Protein AF-A0A7V9BTV1-F1 (afdb_monomer)

Nearest PDB structures (foldseek):
  2rk9-assembly1_A  TM=6.434E-01  e=1.886E-01  Vibrio splendidus 12B01
  3zi1-assembly1_A  TM=6.629E-01  e=3.895E-01  Homo sapiens
  3e0r-assembly3_C  TM=6.953E-01  e=1.364E+00  Streptococcus p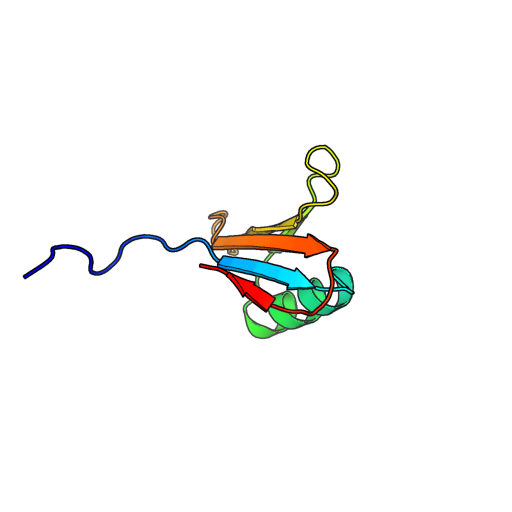neumoniae
  3e0r-assembly2_B  TM=6.483E-01  e=1.048E+00  Streptococcus pneumoniae
  7xvh-assembly1_A-2  TM=6.405E-01  e=1.119E+00  Arabidopsis thaliana

Solvent-accessible surface area (backbone atoms only — not comparable to full-atom values): 3866 Å² total; per-residue (Å²): 131,84,93,64,83,87,65,89,67,55,38,37,37,32,22,76,52,57,67,61,50,49,52,53,46,23,73,73,69,57,40,42,76,49,74,39,67,93,64,74,57,29,27,36,33,21,43,84,89,67,51,72,50,29,33,33,34,72,34,79,74,72,46,82,47,112

Foldseek 3Di:
DDPPPPDQDAKEKAPQDPPVVCVVCCVVPVWDWDFDVVVQRKIFTAHPVGDTRYIY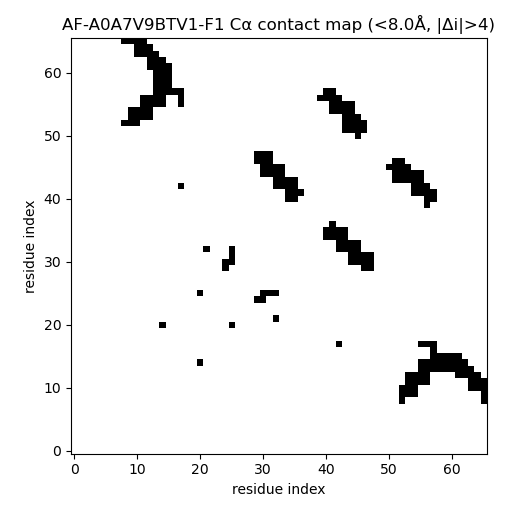HYDPDIDMDD

Sequence (66 aa):
MSQNHGKFVWYELTTPDVAAATRFYGDLLGLRTQTMPQMGDYTFWNKPDGNSMGGMSQGSPPAWMC

Mean predicted aligned error: 6.65 Å

pLDDT: mean 81.74, std 9.06, range [49.66, 90.69]

Radius of gyration: 12.81 Å; Cα contacts (8 Å, |Δi|>4): 115; chains: 1; bounding box: 25×26×37 Å

Structure (mmCIF, N/CA/C/O backbone):
data_AF-A0A7V9BTV1-F1
#
_entry.id   AF-A0A7V9BTV1-F1
#
loop_
_atom_site.group_PDB
_atom_site.id
_atom_site.type_symbol
_atom_site.label_atom_id
_atom_site.label_alt_id
_atom_site.label_comp_id
_atom_site.label_asym_id
_atom_site.label_entity_id
_atom_site.label_seq_id
_atom_site.pdbx_PDB_ins_code
_atom_site.Cartn_x
_atom_site.Cartn_y
_atom_site.Cartn_z
_atom_site.occupancy
_atom_site.B_iso_or_equiv
_atom_site.auth_seq_id
_atom_site.auth_comp_id
_atom_site.auth_asym_id
_atom_site.auth_atom_id
_atom_site.pdbx_PDB_model_num
ATOM 1 N N . MET A 1 1 ? -6.005 -17.770 28.273 1.00 49.66 1 MET A N 1
ATOM 2 C CA . MET A 1 1 ? -6.252 -17.452 26.850 1.00 49.66 1 MET A CA 1
ATOM 3 C C . MET A 1 1 ? -5.510 -16.163 26.534 1.00 49.66 1 MET A C 1
ATOM 5 O O . MET A 1 1 ? -5.663 -15.213 27.289 1.00 49.66 1 MET A O 1
ATOM 9 N N . SER A 1 2 ? -4.622 -16.155 25.538 1.00 59.19 2 SER A N 1
ATOM 10 C CA . SER A 1 2 ? -3.791 -14.980 25.222 1.00 59.19 2 SER A CA 1
ATOM 11 C C . SER A 1 2 ? -4.66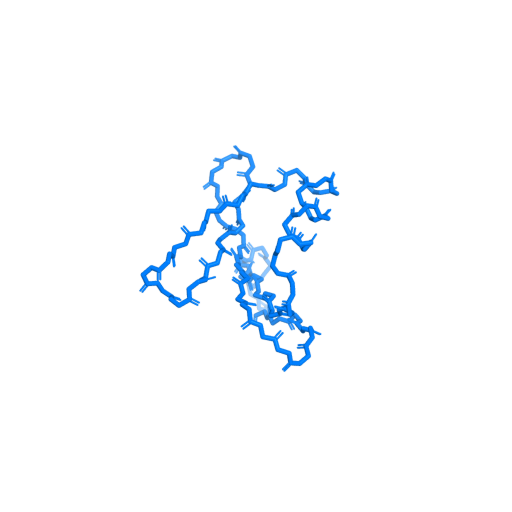9 -13.799 24.776 1.00 59.19 2 SER A C 1
ATOM 13 O O . SER A 1 2 ? -5.470 -13.953 23.859 1.00 59.19 2 SER A O 1
ATOM 15 N N . GLN A 1 3 ? -4.534 -12.633 25.421 1.00 59.16 3 GLN A N 1
ATOM 16 C CA . GLN A 1 3 ? -5.274 -11.387 25.137 1.00 59.16 3 GLN A CA 1
ATOM 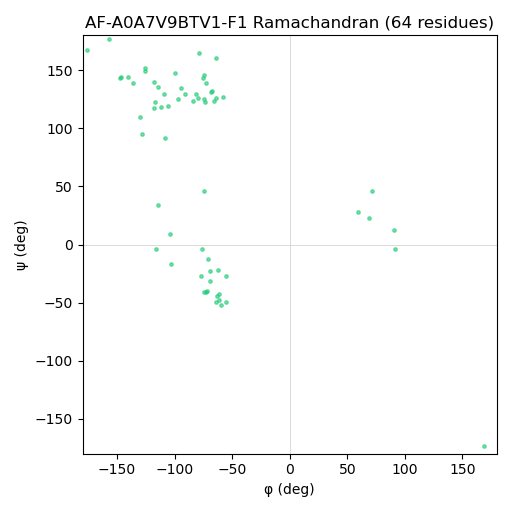17 C C . GLN A 1 3 ? -4.788 -10.684 23.846 1.00 59.16 3 GLN A C 1
ATOM 19 O O . GLN A 1 3 ? -4.520 -9.485 23.836 1.00 59.16 3 GLN A O 1
ATOM 24 N N . ASN A 1 4 ? -4.604 -11.427 22.754 1.00 62.72 4 ASN A N 1
ATOM 25 C CA . ASN A 1 4 ? -4.022 -10.902 21.510 1.00 62.72 4 ASN A CA 1
ATOM 26 C C . ASN A 1 4 ? -5.051 -10.644 20.395 1.00 62.72 4 ASN A C 1
ATOM 28 O O . ASN A 1 4 ? -4.661 -10.359 19.266 1.00 62.72 4 ASN A O 1
ATOM 32 N N . HIS A 1 5 ? -6.353 -10.722 20.673 1.00 64.50 5 HIS A N 1
ATOM 33 C CA . HIS A 1 5 ? -7.374 -10.407 19.673 1.00 64.50 5 HIS A CA 1
ATOM 34 C C . HIS A 1 5 ? -7.472 -8.890 19.462 1.00 64.50 5 HIS A C 1
ATOM 36 O O . HIS A 1 5 ? -7.664 -8.142 20.416 1.00 64.50 5 HIS A O 1
ATOM 42 N N . GLY A 1 6 ? -7.333 -8.445 18.210 1.00 66.25 6 GLY A N 1
ATOM 43 C CA . GLY A 1 6 ? -7.476 -7.037 17.821 1.00 66.25 6 GLY A CA 1
ATOM 44 C C . GLY A 1 6 ? -6.190 -6.205 17.844 1.00 66.25 6 GLY A C 1
ATOM 45 O O . GLY A 1 6 ? -6.269 -4.983 17.754 1.00 66.25 6 GLY A O 1
ATOM 46 N N . LYS A 1 7 ? -5.007 -6.825 17.956 1.00 72.81 7 LYS A N 1
ATOM 47 C CA . LYS A 1 7 ? -3.743 -6.088 17.815 1.00 72.81 7 LYS A CA 1
ATOM 48 C C . LYS A 1 7 ? -3.510 -5.708 16.356 1.00 72.81 7 LYS A C 1
ATOM 50 O O . LYS A 1 7 ? -3.762 -6.499 15.451 1.00 72.81 7 LYS A O 1
ATOM 55 N N . PHE A 1 8 ? -3.033 -4.487 16.156 1.00 75.19 8 PHE A N 1
ATOM 56 C CA . PHE A 1 8 ? -2.591 -4.000 14.860 1.00 75.19 8 PHE A CA 1
ATOM 57 C C . PHE A 1 8 ? -1.478 -4.905 14.313 1.00 75.19 8 PHE A C 1
ATOM 59 O O . PHE A 1 8 ? -0.502 -5.169 15.015 1.00 75.19 8 PHE A O 1
ATOM 66 N N . VAL A 1 9 ? -1.656 -5.385 13.083 1.00 80.94 9 VAL A N 1
ATOM 67 C CA . VAL A 1 9 ? -0.657 -6.151 12.331 1.00 80.94 9 VAL A CA 1
ATOM 68 C C . VAL A 1 9 ? -0.166 -5.256 11.208 1.00 80.94 9 VAL A C 1
ATOM 70 O O . VAL A 1 9 ? -0.983 -4.669 10.493 1.00 80.94 9 VAL A O 1
ATOM 73 N N . TRP A 1 10 ? 1.152 -5.136 11.089 1.00 85.25 10 TRP A N 1
ATOM 74 C CA . TRP A 1 10 ? 1.780 -4.418 9.992 1.00 85.25 10 TRP A CA 1
ATOM 75 C C . TRP A 1 10 ? 1.895 -5.350 8.795 1.00 85.25 10 TRP A C 1
ATOM 77 O O . TRP A 1 10 ? 2.481 -6.418 8.915 1.00 85.25 10 TRP A O 1
ATOM 87 N N . TYR A 1 11 ? 1.347 -4.961 7.648 1.00 86.25 11 TYR A N 1
ATOM 88 C CA . TYR A 1 11 ? 1.514 -5.744 6.426 1.00 86.25 11 TYR A CA 1
ATOM 89 C C . TYR A 1 11 ? 2.648 -5.179 5.586 1.00 86.25 11 TYR A C 1
ATOM 91 O O . TYR A 1 11 ? 2.625 -4.009 5.212 1.00 86.25 11 TYR A O 1
ATOM 99 N N . GLU A 1 12 ? 3.613 -6.019 5.248 1.00 88.94 12 GLU A N 1
ATOM 100 C CA . GLU A 1 12 ? 4.739 -5.640 4.411 1.00 88.94 12 GLU A CA 1
ATOM 101 C C . GLU A 1 12 ? 4.722 -6.443 3.111 1.00 88.94 12 GLU A C 1
ATOM 103 O O . GLU A 1 12 ? 4.695 -7.673 3.119 1.00 88.94 12 GLU A O 1
ATOM 108 N N . LEU A 1 13 ? 4.685 -5.744 1.978 1.00 87.75 13 LEU A N 1
ATOM 109 C CA . LEU A 1 13 ? 4.703 -6.351 0.653 1.00 87.75 13 LEU A CA 1
ATOM 110 C C . LEU A 1 13 ? 6.019 -6.030 -0.045 1.00 87.75 13 LEU A C 1
ATOM 112 O O . LEU A 1 13 ? 6.296 -4.887 -0.397 1.00 87.75 13 LEU A O 1
ATOM 116 N N . THR A 1 14 ? 6.794 -7.053 -0.362 1.00 88.69 14 THR A N 1
ATOM 117 C CA . THR A 1 14 ? 7.879 -6.907 -1.331 1.00 88.69 14 THR A CA 1
ATOM 118 C C . THR A 1 14 ? 7.334 -7.239 -2.714 1.00 88.69 14 THR A C 1
ATOM 120 O O . THR A 1 14 ? 6.671 -8.259 -2.878 1.00 88.69 14 THR A O 1
ATOM 123 N N . THR A 1 15 ? 7.558 -6.379 -3.709 1.00 86.50 15 THR A N 1
ATOM 124 C CA . THR A 1 15 ? 7.082 -6.592 -5.089 1.00 86.50 15 THR A CA 1
ATOM 125 C C . THR A 1 15 ? 8.066 -6.021 -6.109 1.00 86.50 15 THR A C 1
ATOM 127 O O . THR A 1 15 ? 8.650 -4.967 -5.860 1.00 86.50 15 THR A O 1
ATOM 130 N N . PRO A 1 16 ? 8.268 -6.658 -7.278 1.00 86.81 16 PRO A N 1
ATOM 131 C CA . PRO A 1 16 ? 9.137 -6.098 -8.312 1.00 86.81 16 PRO A CA 1
ATOM 132 C C . PRO A 1 16 ? 8.536 -4.834 -8.948 1.00 86.81 16 PRO A C 1
ATOM 134 O O . PRO A 1 16 ? 9.281 -4.008 -9.476 1.00 86.81 16 PRO A O 1
ATOM 137 N N . ASP A 1 17 ? 7.209 -4.673 -8.864 1.00 88.81 17 ASP A N 1
ATOM 138 C CA . ASP A 1 17 ? 6.459 -3.528 -9.379 1.00 88.81 17 ASP A CA 1
ATOM 139 C C . ASP A 1 17 ? 5.553 -2.935 -8.286 1.00 88.81 17 ASP A C 1
ATOM 141 O O . ASP A 1 17 ? 4.433 -3.392 -8.026 1.00 88.81 17 ASP A O 1
ATOM 145 N N . VAL A 1 18 ? 6.073 -1.903 -7.621 1.00 87.44 18 VAL A N 1
ATOM 146 C CA . VAL A 1 18 ? 5.379 -1.149 -6.566 1.00 87.44 18 VAL A CA 1
ATOM 147 C C . VAL A 1 18 ? 4.222 -0.324 -7.142 1.00 87.44 18 VAL A C 1
ATOM 149 O O . VAL A 1 18 ? 3.194 -0.151 -6.484 1.00 87.44 18 VAL A O 1
ATOM 152 N N . 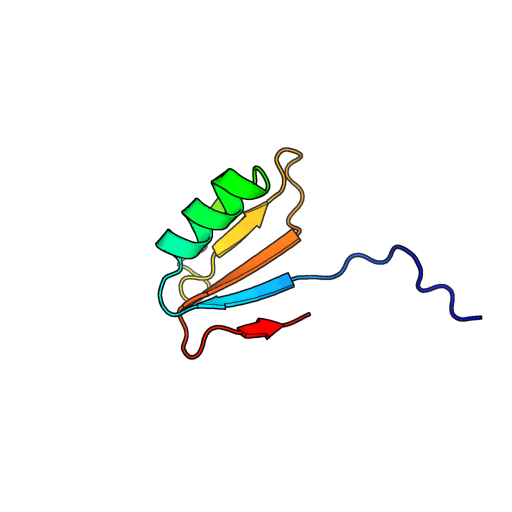ALA A 1 19 ? 4.333 0.153 -8.386 1.00 88.19 19 ALA A N 1
ATOM 153 C CA . ALA A 1 19 ? 3.307 0.978 -9.020 1.00 88.19 19 ALA A CA 1
ATOM 154 C C . ALA A 1 19 ? 2.072 0.149 -9.406 1.00 88.19 19 ALA A C 1
ATOM 156 O O . ALA A 1 19 ? 0.940 0.587 -9.184 1.00 88.19 19 ALA A O 1
ATOM 157 N N 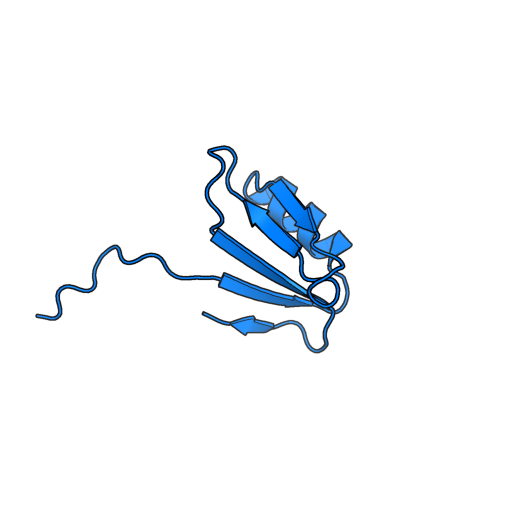. ALA A 1 20 ? 2.271 -1.062 -9.930 1.00 89.75 20 ALA A N 1
ATOM 158 C CA . ALA A 1 20 ? 1.182 -1.995 -10.200 1.00 89.75 20 ALA A CA 1
ATOM 159 C C . ALA A 1 20 ? 0.467 -2.415 -8.909 1.00 89.75 20 ALA A C 1
ATOM 161 O O . ALA A 1 20 ? -0.763 -2.377 -8.859 1.00 89.75 20 ALA A O 1
ATOM 162 N N . ALA A 1 21 ? 1.218 -2.735 -7.848 1.00 87.81 21 ALA A N 1
ATOM 163 C CA . ALA A 1 21 ? 0.642 -3.058 -6.542 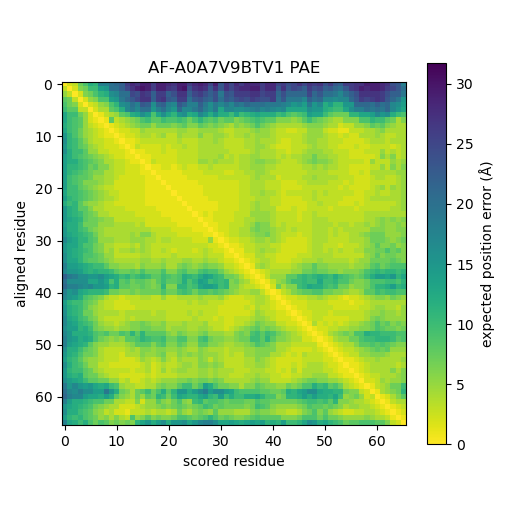1.00 87.81 21 ALA A CA 1
ATOM 164 C C . ALA A 1 21 ? -0.151 -1.877 -5.958 1.00 87.81 21 ALA A C 1
ATOM 166 O O . ALA A 1 21 ? -1.269 -2.062 -5.482 1.00 87.81 21 ALA A O 1
ATOM 167 N N . THR A 1 22 ? 0.383 -0.657 -6.065 1.00 88.88 22 THR A N 1
ATOM 168 C CA . THR A 1 22 ? -0.304 0.578 -5.654 1.00 88.88 22 THR A CA 1
ATOM 169 C C . THR A 1 22 ? -1.660 0.726 -6.335 1.00 88.88 22 THR A C 1
ATOM 171 O O . THR A 1 22 ? -2.654 0.967 -5.659 1.00 88.88 22 THR A O 1
ATOM 174 N N . ARG A 1 23 ? -1.717 0.561 -7.662 1.00 90.69 23 ARG A N 1
ATOM 175 C CA . ARG A 1 23 ? -2.972 0.660 -8.424 1.00 90.69 23 ARG A CA 1
ATOM 176 C C . ARG A 1 23 ? -3.946 -0.440 -8.021 1.00 90.69 23 ARG A C 1
ATOM 178 O O . ARG A 1 23 ? -5.082 -0.152 -7.678 1.00 90.69 23 ARG A O 1
ATOM 185 N N . PHE A 1 24 ? -3.475 -1.684 -7.983 1.00 90.12 24 PHE A N 1
ATOM 186 C CA . PHE A 1 24 ? -4.308 -2.838 -7.662 1.00 90.12 24 PHE A CA 1
ATOM 187 C C . PHE A 1 24 ? -4.939 -2.742 -6.264 1.00 90.12 24 PHE A C 1
ATOM 189 O O . PHE A 1 24 ? -6.155 -2.860 -6.130 1.00 90.12 24 PHE A O 1
ATOM 196 N N . TYR A 1 25 ? -4.138 -2.492 -5.222 1.00 87.62 25 TYR A N 1
ATOM 197 C CA . TYR A 1 25 ? -4.648 -2.386 -3.850 1.00 87.62 25 TYR A CA 1
ATOM 198 C C . TYR A 1 25 ? -5.336 -1.047 -3.574 1.00 87.62 25 TYR A C 1
ATOM 200 O O . TYR A 1 25 ? -6.247 -0.993 -2.748 1.00 87.62 25 TYR A O 1
ATOM 208 N N . GLY A 1 26 ? -4.952 0.017 -4.279 1.00 88.56 26 GLY A N 1
ATOM 209 C CA . GLY A 1 26 ? -5.664 1.291 -4.263 1.00 88.56 26 GLY A CA 1
ATOM 210 C C . GLY A 1 26 ? -7.096 1.143 -4.777 1.00 88.56 26 GLY A C 1
ATOM 211 O O . GLY A 1 26 ? -8.026 1.553 -4.090 1.00 88.56 26 GLY A O 1
ATOM 212 N N . ASP A 1 27 ? -7.284 0.477 -5.917 1.00 89.19 27 ASP A N 1
ATOM 213 C CA . ASP A 1 27 ? -8.603 0.262 -6.522 1.00 89.19 27 ASP A CA 1
ATOM 214 C C . ASP A 1 27 ? -9.441 -0.760 -5.738 1.00 89.19 27 ASP A C 1
ATOM 216 O O . ASP A 1 27 ? -10.643 -0.573 -5.554 1.00 89.19 27 ASP A O 1
ATOM 220 N N . LEU A 1 28 ? -8.817 -1.836 -5.244 1.00 90.12 28 LEU A N 1
ATOM 221 C CA . LEU A 1 28 ? -9.519 -2.910 -4.536 1.00 90.12 28 LEU A CA 1
ATOM 222 C C . LEU A 1 28 ? -9.936 -2.520 -3.110 1.00 90.12 28 LEU A C 1
ATOM 224 O O . LEU A 1 28 ? -11.016 -2.898 -2.659 1.00 90.12 28 LEU A O 1
ATOM 228 N N . LEU A 1 29 ? -9.063 -1.817 -2.380 1.00 86.81 29 LEU A N 1
ATOM 229 C CA . LEU A 1 29 ? -9.220 -1.551 -0.944 1.00 86.81 29 LEU A CA 1
ATOM 230 C C . LEU A 1 29 ? -9.381 -0.059 -0.611 1.00 86.81 29 LEU A C 1
ATOM 232 O O . LEU A 1 29 ? -9.580 0.285 0.554 1.00 86.81 29 LEU A O 1
ATOM 236 N N . GLY A 1 30 ? -9.284 0.839 -1.597 1.00 86.50 30 GLY A N 1
ATOM 237 C CA . GLY A 1 30 ? -9.351 2.287 -1.377 1.00 86.50 30 GLY A CA 1
ATOM 238 C C . GLY A 1 30 ? -8.139 2.847 -0.626 1.00 86.50 30 GLY A C 1
ATOM 239 O O . GLY A 1 30 ? -8.248 3.882 0.035 1.00 86.50 30 GLY A O 1
ATOM 240 N N . LEU A 1 31 ? -6.999 2.151 -0.663 1.00 86.44 31 LEU A N 1
ATOM 241 C CA . LEU A 1 31 ? -5.793 2.556 0.056 1.00 86.44 31 LEU A CA 1
ATOM 242 C C . LEU A 1 31 ? -5.094 3.722 -0.648 1.00 86.44 31 LEU A C 1
ATOM 244 O O . LEU A 1 31 ? -5.020 3.799 -1.872 1.00 86.44 31 LEU A O 1
ATOM 248 N N . ARG A 1 32 ? -4.541 4.629 0.153 1.00 87.44 32 ARG A N 1
ATOM 249 C CA . ARG A 1 32 ? -3.664 5.711 -0.297 1.00 87.44 32 ARG A CA 1
ATOM 250 C C . ARG A 1 32 ? -2.221 5.323 -0.055 1.00 87.44 32 ARG A C 1
ATOM 252 O O . ARG A 1 32 ? -1.914 4.659 0.930 1.00 87.44 32 ARG A O 1
ATOM 259 N N . THR A 1 33 ? -1.325 5.778 -0.915 1.00 88.38 33 THR A N 1
ATOM 260 C CA . THR A 1 33 ? 0.090 5.426 -0.823 1.00 88.38 33 THR A CA 1
ATOM 261 C C . THR A 1 33 ? 0.953 6.648 -0.582 1.00 88.38 33 THR A C 1
ATOM 263 O O . THR A 1 33 ? 0.719 7.697 -1.180 1.00 88.38 33 THR A O 1
ATOM 266 N N . GLN A 1 34 ? 1.964 6.516 0.272 1.00 87.56 34 GLN A N 1
ATOM 267 C CA . GLN A 1 34 ? 2.942 7.572 0.515 1.00 87.56 34 GLN A CA 1
ATOM 268 C C . GLN A 1 34 ? 4.353 7.005 0.412 1.00 87.56 34 GLN A C 1
ATOM 270 O O . GLN A 1 34 ? 4.787 6.243 1.273 1.00 87.56 34 GLN A O 1
ATOM 275 N N . THR A 1 35 ? 5.074 7.387 -0.637 1.00 85.00 35 THR A N 1
ATOM 276 C CA . THR A 1 35 ? 6.461 6.964 -0.845 1.00 85.00 35 THR A CA 1
ATOM 277 C C . THR A 1 35 ? 7.407 7.824 -0.016 1.00 85.00 35 THR A C 1
ATOM 279 O O . THR A 1 35 ? 7.348 9.053 -0.064 1.00 85.00 35 THR A O 1
ATOM 282 N N . MET A 1 36 ? 8.286 7.173 0.743 1.00 82.19 36 MET A N 1
ATOM 283 C CA . MET A 1 36 ? 9.388 7.792 1.469 1.00 82.19 36 MET A CA 1
ATOM 284 C C . MET A 1 36 ? 10.713 7.423 0.788 1.00 82.19 36 MET A C 1
ATOM 286 O O . MET A 1 36 ? 11.329 6.416 1.138 1.00 82.19 36 MET A O 1
ATOM 290 N N . PRO A 1 37 ? 11.199 8.245 -0.160 1.00 72.44 37 PRO A N 1
ATOM 291 C CA . PRO A 1 37 ? 12.440 7.959 -0.889 1.00 72.44 37 PRO A CA 1
ATOM 292 C C . PRO A 1 37 ? 13.676 7.912 0.026 1.00 72.44 37 PRO A C 1
ATOM 294 O O . PRO A 1 37 ? 14.668 7.262 -0.282 1.00 72.44 37 PRO A O 1
ATOM 297 N N . GLN A 1 38 ? 13.608 8.545 1.201 1.00 72.56 38 GLN A N 1
ATOM 298 C CA . GLN A 1 38 ? 14.674 8.536 2.212 1.00 72.56 38 GLN A CA 1
ATOM 299 C C . GLN A 1 38 ? 14.847 7.178 2.916 1.00 72.56 38 GLN A C 1
ATOM 301 O O . GLN A 1 38 ? 15.842 6.980 3.606 1.00 72.56 38 GLN A O 1
ATOM 306 N N . MET A 1 39 ? 13.900 6.250 2.744 1.00 71.12 39 MET A N 1
ATOM 307 C CA . MET A 1 39 ? 13.895 4.928 3.376 1.00 71.12 39 MET A CA 1
ATOM 308 C C . MET A 1 39 ? 14.033 3.803 2.334 1.00 71.12 39 MET A C 1
ATOM 310 O O . MET A 1 39 ? 13.446 2.739 2.486 1.00 71.12 39 MET A O 1
ATOM 314 N N . GLY A 1 40 ? 14.782 4.049 1.251 1.00 68.25 40 GLY A N 1
ATOM 315 C CA . GLY A 1 40 ? 15.049 3.051 0.206 1.00 68.25 40 GLY A CA 1
ATOM 316 C C . GLY A 1 40 ? 13.832 2.731 -0.665 1.00 68.25 40 GLY A C 1
ATOM 317 O O . GLY A 1 40 ? 13.524 1.563 -0.875 1.00 68.25 40 GLY A O 1
ATOM 318 N N . ASP A 1 41 ? 13.120 3.767 -1.124 1.00 77.12 41 ASP A N 1
ATOM 319 C CA . ASP A 1 41 ? 11.899 3.660 -1.945 1.00 77.12 41 ASP A CA 1
ATOM 320 C C . ASP A 1 41 ? 10.745 2.885 -1.285 1.00 77.12 41 ASP A C 1
ATOM 322 O O . ASP A 1 41 ? 9.860 2.328 -1.942 1.00 77.12 41 ASP A O 1
ATOM 326 N N . TYR A 1 42 ? 10.715 2.900 0.047 1.00 83.56 42 TYR A N 1
ATOM 327 C CA . TYR A 1 42 ? 9.617 2.339 0.816 1.00 83.56 42 TYR A CA 1
ATOM 328 C C . TYR A 1 42 ? 8.336 3.150 0.623 1.00 83.56 42 TYR A C 1
ATOM 330 O O . TYR A 1 42 ? 8.327 4.376 0.753 1.00 83.56 42 TYR A O 1
ATOM 338 N N . THR A 1 43 ? 7.229 2.471 0.346 1.00 88.38 43 THR A N 1
ATOM 339 C CA . THR A 1 43 ? 5.926 3.104 0.156 1.00 88.38 43 THR A CA 1
ATOM 340 C C . THR A 1 43 ? 4.936 2.628 1.200 1.00 88.38 43 THR A C 1
ATOM 342 O O . THR A 1 43 ? 4.578 1.460 1.244 1.00 88.38 43 THR A O 1
ATOM 345 N N . PHE A 1 44 ? 4.447 3.550 2.019 1.00 89.69 44 PHE A N 1
ATOM 346 C CA . PHE A 1 44 ? 3.419 3.284 3.016 1.00 89.69 44 PHE A CA 1
ATOM 347 C C . PHE A 1 44 ? 2.051 3.111 2.373 1.00 89.69 44 PHE A C 1
ATOM 349 O O . PHE A 1 44 ? 1.713 3.816 1.421 1.00 89.69 44 PHE A O 1
ATOM 356 N N . TRP A 1 45 ? 1.245 2.231 2.955 1.00 89.31 45 TRP A N 1
ATOM 357 C CA . TRP A 1 45 ? -0.179 2.104 2.691 1.00 89.31 45 TRP A CA 1
ATOM 358 C C . TRP A 1 45 ? -0.981 2.676 3.836 1.00 89.31 45 TRP A C 1
ATOM 360 O O . TRP A 1 45 ? -0.928 2.196 4.967 1.00 89.31 45 TRP A O 1
ATOM 370 N N . ASN A 1 46 ? -1.770 3.683 3.507 1.00 89.12 46 ASN A N 1
ATOM 371 C CA . ASN A 1 46 ? -2.597 4.427 4.427 1.00 89.12 46 ASN A CA 1
ATOM 372 C C . ASN A 1 46 ? -4.060 4.187 4.080 1.00 89.12 46 ASN A C 1
ATOM 374 O O . ASN A 1 46 ? -4.472 4.256 2.920 1.00 89.12 46 ASN A O 1
ATOM 378 N N . LYS A 1 47 ? -4.871 3.948 5.099 1.00 85.25 47 LYS A N 1
ATOM 379 C CA . LYS A 1 47 ? -6.321 4.004 4.961 1.00 85.25 47 LYS A CA 1
ATOM 380 C C . LYS A 1 47 ? -6.768 5.432 4.619 1.00 85.25 47 LYS A C 1
ATOM 382 O O . LYS A 1 47 ? -6.057 6.399 4.908 1.00 85.25 47 LYS A O 1
ATOM 387 N N . PRO A 1 48 ? -7.986 5.599 4.080 1.00 80.75 48 PRO A N 1
ATOM 388 C CA . PRO A 1 48 ? -8.589 6.917 3.889 1.00 80.75 48 PRO A CA 1
ATOM 389 C C . PRO A 1 48 ? -8.668 7.766 5.169 1.00 80.75 48 PRO A C 1
ATOM 391 O O . PRO A 1 48 ? -8.655 8.992 5.069 1.00 80.75 48 PRO A O 1
ATOM 394 N N . ASP A 1 49 ? -8.725 7.120 6.341 1.00 82.44 49 ASP A N 1
ATOM 395 C CA . ASP A 1 49 ? -8.749 7.743 7.673 1.00 82.44 49 ASP A CA 1
ATOM 396 C C . ASP A 1 49 ? -7.374 8.268 8.147 1.00 82.44 49 ASP A C 1
ATOM 398 O O . ASP A 1 49 ? -7.293 8.902 9.195 1.00 82.44 49 ASP A O 1
ATOM 402 N N . GLY A 1 50 ? -6.307 8.039 7.371 1.00 77.81 50 GLY A N 1
ATOM 403 C CA . GLY A 1 50 ? -4.943 8.483 7.666 1.00 77.81 50 GLY A CA 1
ATOM 404 C C . GLY A 1 50 ? -4.090 7.474 8.439 1.00 77.81 50 GLY A C 1
ATOM 405 O O . GLY A 1 50 ? -2.898 7.717 8.614 1.00 77.81 50 GLY A O 1
ATOM 406 N N . ASN A 1 51 ? -4.643 6.333 8.856 1.00 83.50 51 ASN A N 1
ATOM 407 C CA . ASN A 1 51 ? -3.882 5.304 9.560 1.00 83.50 51 ASN A CA 1
ATOM 408 C C . ASN A 1 51 ? -3.069 4.446 8.585 1.00 83.50 51 ASN A C 1
ATOM 410 O O . ASN A 1 51 ? -3.628 3.834 7.668 1.00 83.50 51 ASN A O 1
ATOM 414 N N . SER A 1 52 ? -1.759 4.339 8.813 1.00 85.19 52 SER A N 1
ATOM 415 C CA . SER A 1 52 ? -0.909 3.393 8.086 1.00 85.19 52 SER A CA 1
ATOM 416 C C . SER A 1 52 ? -1.249 1.955 8.479 1.00 85.19 52 SER A C 1
ATOM 418 O O . SER A 1 52 ? -1.347 1.629 9.658 1.00 85.19 52 SER A O 1
ATOM 420 N N . MET A 1 53 ? -1.443 1.095 7.485 1.00 85.00 53 MET A N 1
ATOM 421 C CA . MET A 1 53 ? -1.710 -0.341 7.638 1.00 85.00 53 MET A CA 1
ATOM 422 C C . MET A 1 53 ? -0.498 -1.216 7.341 1.00 85.00 53 MET A C 1
ATOM 424 O O . MET A 1 53 ? -0.508 -2.409 7.640 1.00 85.00 53 MET A O 1
ATOM 428 N N . GLY A 1 54 ? 0.500 -0.651 6.679 1.00 88.50 54 GLY A N 1
ATOM 429 C CA . GLY A 1 54 ? 1.551 -1.437 6.081 1.00 88.50 54 GLY A CA 1
ATOM 430 C C . GLY A 1 54 ? 2.421 -0.611 5.162 1.00 88.50 54 GLY A C 1
ATOM 431 O O . GLY A 1 54 ? 2.248 0.606 5.028 1.00 88.50 54 GLY A O 1
ATOM 432 N N . GLY A 1 55 ? 3.312 -1.298 4.473 1.00 89.69 55 GLY A N 1
ATOM 433 C CA . GLY A 1 55 ? 4.087 -0.698 3.413 1.00 89.69 55 GLY A CA 1
ATOM 434 C C . GLY A 1 55 ? 4.610 -1.720 2.430 1.00 89.69 55 GLY A C 1
ATOM 435 O O . GLY A 1 55 ? 4.387 -2.923 2.543 1.00 89.69 55 GLY A O 1
ATOM 436 N N . MET A 1 56 ? 5.265 -1.203 1.408 1.00 89.38 56 MET A N 1
ATOM 437 C CA . MET A 1 56 ? 5.796 -1.995 0.326 1.00 89.38 56 MET A CA 1
ATOM 438 C C . MET A 1 56 ? 7.155 -1.485 -0.100 1.00 89.38 56 MET A C 1
ATOM 440 O O . MET A 1 56 ? 7.412 -0.282 -0.126 1.00 89.38 56 MET A O 1
ATOM 444 N N . SER A 1 57 ? 8.012 -2.424 -0.460 1.00 87.25 57 SER A N 1
ATOM 445 C CA . SER A 1 57 ? 9.347 -2.164 -0.972 1.00 87.25 57 SER A CA 1
ATOM 446 C C . SER A 1 57 ? 9.526 -2.856 -2.311 1.00 87.25 57 SER A C 1
ATOM 448 O O . SER A 1 57 ? 8.894 -3.879 -2.608 1.00 87.25 57 SER A O 1
ATOM 450 N N . GLN A 1 58 ? 10.393 -2.287 -3.143 1.00 83.75 58 GLN A N 1
ATOM 451 C CA . GLN A 1 58 ? 10.748 -2.935 -4.390 1.00 83.75 58 GLN A CA 1
ATOM 452 C C . GLN A 1 58 ? 11.658 -4.137 -4.109 1.00 83.75 58 GLN A C 1
ATOM 454 O O . GLN A 1 58 ? 12.727 -3.993 -3.520 1.00 83.75 58 GLN A O 1
ATOM 459 N N . GLY A 1 59 ? 11.253 -5.329 -4.541 1.00 79.31 59 GLY A N 1
ATOM 460 C CA . GLY A 1 59 ? 12.066 -6.539 -4.410 1.00 79.31 59 GLY A CA 1
ATOM 461 C C . GLY A 1 59 ? 11.434 -7.761 -5.071 1.00 79.31 59 GLY A C 1
ATOM 462 O O . GLY A 1 59 ? 10.276 -7.742 -5.474 1.00 79.31 59 GLY A O 1
ATOM 463 N N . SER A 1 60 ? 12.208 -8.832 -5.230 1.00 70.81 60 SER A N 1
ATOM 464 C CA . SER A 1 60 ? 11.789 -10.044 -5.942 1.00 70.81 60 SER A CA 1
ATOM 465 C C . SER A 1 60 ? 12.220 -11.292 -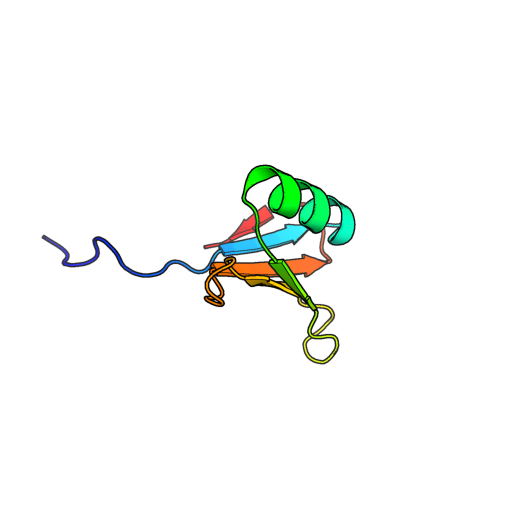5.166 1.00 70.81 60 SER A C 1
ATOM 467 O O . SER A 1 60 ? 13.354 -11.304 -4.678 1.00 70.81 60 SER A O 1
ATOM 469 N N . PRO A 1 61 ? 11.388 -12.350 -5.072 1.00 75.69 61 PRO A N 1
ATOM 470 C CA . PRO A 1 61 ? 10.029 -12.499 -5.620 1.00 75.69 61 PRO A CA 1
ATOM 471 C C . PRO A 1 61 ? 8.943 -11.795 -4.776 1.00 75.69 61 PRO A C 1
ATOM 473 O O . PRO A 1 61 ? 9.208 -11.443 -3.626 1.00 75.69 61 PRO A O 1
ATOM 476 N N . PRO A 1 62 ? 7.722 -11.586 -5.315 1.00 78.62 62 PRO A N 1
ATOM 477 C CA . PRO A 1 62 ? 6.653 -10.931 -4.573 1.00 78.62 62 PRO A CA 1
ATOM 478 C C . PRO A 1 62 ? 6.203 -11.768 -3.371 1.00 78.62 62 PRO A C 1
ATOM 480 O O . PRO A 1 62 ? 5.798 -12.921 -3.535 1.00 78.62 62 PRO A O 1
ATOM 483 N N . ALA A 1 63 ? 6.261 -11.190 -2.172 1.00 83.88 63 ALA A N 1
ATOM 484 C CA . ALA A 1 63 ? 5.948 -11.887 -0.929 1.00 83.88 63 ALA A CA 1
ATOM 485 C C . ALA A 1 63 ? 5.334 -10.948 0.113 1.00 83.88 63 ALA A C 1
ATOM 487 O O . ALA A 1 63 ? 5.732 -9.790 0.241 1.00 83.88 63 ALA A O 1
ATOM 488 N N . TRP A 1 64 ? 4.379 -11.490 0.866 1.00 81.81 64 TRP A N 1
ATOM 489 C CA . TRP A 1 64 ? 3.758 -10.837 2.011 1.00 81.81 64 TRP A CA 1
ATOM 490 C C . TRP A 1 64 ? 4.461 -11.237 3.303 1.00 81.81 64 TRP A C 1
ATOM 492 O O . TRP A 1 64 ? 4.706 -12.421 3.538 1.00 81.81 64 TRP A O 1
ATOM 502 N N . MET A 1 65 ? 4.733 -10.250 4.145 1.00 76.25 65 MET A N 1
ATOM 503 C CA . MET A 1 65 ? 5.291 -10.392 5.484 1.00 76.25 65 MET A CA 1
ATOM 504 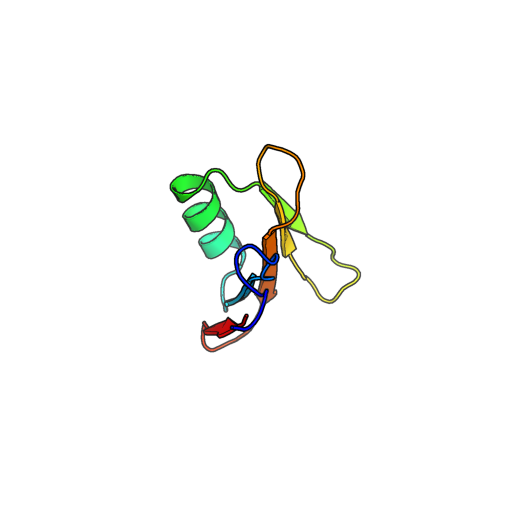C C . MET A 1 65 ? 4.364 -9.680 6.481 1.00 76.25 65 MET A C 1
ATOM 506 O O . MET A 1 65 ? 3.658 -8.734 6.118 1.00 76.25 65 MET A O 1
ATOM 510 N N . CYS A 1 66 ? 4.309 -10.185 7.710 1.00 70.00 66 CYS A N 1
ATOM 511 C CA . CYS A 1 66 ? 3.412 -9.735 8.778 1.00 70.00 66 CYS A CA 1
ATOM 512 C C . CYS A 1 66 ? 4.160 -9.550 10.097 1.00 70.00 66 CYS A C 1
ATOM 514 O O . CYS A 1 66 ? 5.161 -10.280 10.292 1.00 70.00 66 CYS A O 1
#

Secondary structure (DSSP, 8-state):
----TT----EEEEES-HHHHHHHHHHHH--EEEEEGGGSSEEEEE-TTS-EEEEEEE-SS-EEE-